Protein AF-C3ZWY1-F1 (afdb_monomer)

pLDDT: mean 90.89, std 5.69, range [63.03, 97.69]

Sequence (141 aa):
VFTTYGNCYTFNAVVDPENPRRQRLPGAGNGLKLVFNIQSEFYTEDPEQGGSDDVGMKVLIHDQKEPPKMDTQGIAVGPGSHAFIGISKIEYKNEIPPWGECQDKELQYYDDYTLTGCLLECGTNHVYEQCGCRLFYLPGK

InterPro domains:
  IPR001873 Epithelial sodium channel [PF00858] (1-139)
  IPR001873 Epithelial sodium channel [PR01078] (27-45)
  IPR001873 Epithelial sodium channel [PR01078] (56-74)
  IPR001873 Epithelial sodium channel [PR01078] (113-124)
  IPR001873 Epithelial sodium channel [PR01078] (124-141)
  IPR001873 Epithelial sodium channel [PTHR11690] (2-139)

Organism: Branchiostoma floridae (NCBI:txid7739)

Secondary structure (DSSP, 8-state):
-EETTEE---TT-SS-TT------S-STTSS--------GGG----GGGT-----SEEE----TTSPP-HHHHPEEE-TTS------------PPPTTT--------SS-SS--HHHHHHHHHHHHHHHHHS---TTS---

Mean predicted aligned error: 5.02 Å

Solvent-accessible surface area (backbone atoms only — not comparable to full-atom values): 9869 Å² total; per-residue (Å²): 92,55,42,98,86,40,86,45,85,71,83,79,53,75,83,48,86,90,67,68,88,76,74,90,54,88,57,80,89,54,56,90,82,86,87,83,83,77,60,73,91,74,67,81,64,45,53,94,79,74,33,66,82,80,72,60,46,76,49,69,89,75,58,70,74,46,64,87,58,62,88,86,66,39,46,80,45,60,73,99,61,87,84,84,84,87,84,82,92,83,86,87,88,82,46,45,70,94,79,33,85,54,79,92,55,93,54,95,83,46,96,53,75,35,73,62,43,54,52,47,52,53,53,34,53,53,44,30,74,76,69,75,48,75,61,91,50,50,75,76,135

Structure (mmCIF, N/CA/C/O backbone):
data_AF-C3ZWY1-F1
#
_entry.id   AF-C3ZWY1-F1
#
loop_
_atom_site.group_PDB
_atom_site.id
_atom_site.type_symbol
_atom_site.label_atom_id
_atom_site.label_alt_id
_atom_site.label_comp_id
_atom_site.label_asym_id
_atom_site.label_entity_id
_atom_site.label_seq_id
_atom_site.pdbx_PDB_ins_code
_atom_site.Cartn_x
_atom_site.Cartn_y
_atom_site.Cartn_z
_atom_site.occupancy
_atom_site.B_iso_or_equiv
_atom_site.auth_seq_id
_atom_site.auth_comp_id
_atom_site.auth_asym_id
_atom_site.auth_atom_id
_atom_site.pdbx_PDB_model_num
ATOM 1 N N . VAL A 1 1 ? -6.709 -9.280 2.284 1.00 90.50 1 VAL A N 1
ATOM 2 C CA . VAL A 1 1 ? -5.243 -9.480 2.181 1.00 90.50 1 VAL A CA 1
ATOM 3 C C . VAL A 1 1 ? -4.692 -9.710 3.575 1.00 90.50 1 VAL A C 1
ATOM 5 O O . VAL A 1 1 ? -5.248 -9.156 4.517 1.00 90.50 1 VAL A O 1
ATOM 8 N N . PHE A 1 2 ? -3.665 -10.540 3.725 1.00 92.19 2 PHE A N 1
ATOM 9 C CA . PHE A 1 2 ? -3.013 -10.752 5.018 1.00 92.19 2 PHE A CA 1
ATOM 10 C C . PHE A 1 2 ? -1.759 -9.889 5.105 1.00 92.19 2 PHE A C 1
ATOM 12 O O . PHE A 1 2 ? -1.012 -9.799 4.135 1.00 92.19 2 PHE A O 1
ATOM 19 N N . THR A 1 3 ? -1.544 -9.239 6.245 1.00 92.50 3 THR A N 1
ATOM 20 C CA . THR A 1 3 ? -0.334 -8.449 6.525 1.00 92.50 3 THR A CA 1
ATOM 21 C C . THR A 1 3 ? 0.218 -8.821 7.898 1.00 92.50 3 THR A C 1
ATOM 23 O O . THR A 1 3 ? -0.346 -9.675 8.580 1.00 92.50 3 THR A O 1
ATOM 26 N N . THR A 1 4 ? 1.284 -8.160 8.346 1.00 89.00 4 THR A N 1
ATOM 27 C CA . THR A 1 4 ? 1.792 -8.301 9.720 1.00 89.00 4 THR A CA 1
ATOM 28 C C . THR A 1 4 ? 0.729 -8.008 10.787 1.00 89.00 4 THR A C 1
ATOM 30 O O . THR A 1 4 ? 0.823 -8.541 11.883 1.00 89.00 4 THR A O 1
ATOM 33 N N . TYR A 1 5 ? -0.303 -7.222 10.455 1.00 89.81 5 TYR A N 1
ATOM 34 C CA . TYR A 1 5 ? -1.440 -6.897 11.328 1.00 89.81 5 TYR A CA 1
ATOM 35 C C . TYR A 1 5 ? -2.620 -7.883 11.200 1.00 89.81 5 TYR A C 1
ATOM 37 O O . TYR A 1 5 ? -3.720 -7.613 11.677 1.00 89.81 5 TYR A O 1
ATOM 45 N N . GLY A 1 6 ? -2.436 -9.013 10.509 1.00 90.75 6 GLY A N 1
ATOM 46 C CA . GLY A 1 6 ? -3.484 -10.011 10.302 1.00 90.75 6 GLY A CA 1
ATOM 47 C C . GLY A 1 6 ? -4.410 -9.673 9.131 1.00 90.75 6 GLY A C 1
ATOM 48 O O . GLY A 1 6 ? -3.951 -9.444 8.008 1.00 90.75 6 GLY A O 1
ATOM 49 N N . ASN A 1 7 ? -5.724 -9.702 9.374 1.00 92.31 7 ASN A N 1
ATOM 50 C CA . ASN A 1 7 ? -6.750 -9.503 8.348 1.00 92.31 7 ASN A CA 1
ATOM 51 C C . ASN A 1 7 ? -6.849 -8.032 7.928 1.00 92.31 7 ASN A C 1
ATOM 53 O O . ASN A 1 7 ? -7.297 -7.183 8.697 1.00 92.31 7 ASN A O 1
ATOM 57 N N . CYS A 1 8 ? -6.517 -7.737 6.674 1.00 94.06 8 CYS A N 1
ATOM 58 C CA . CYS A 1 8 ? -6.648 -6.404 6.096 1.00 94.06 8 CYS A CA 1
ATOM 59 C C . CYS A 1 8 ? -7.570 -6.397 4.871 1.00 94.06 8 CYS A C 1
ATOM 61 O O . CYS A 1 8 ? -7.694 -7.381 4.130 1.00 94.06 8 CYS A O 1
ATOM 63 N N . TYR A 1 9 ? -8.183 -5.240 4.626 1.00 94.19 9 TYR A N 1
ATOM 64 C CA . TYR A 1 9 ? -9.140 -5.022 3.545 1.00 94.19 9 TYR A CA 1
ATOM 65 C C . TYR A 1 9 ? -8.641 -3.926 2.609 1.00 94.19 9 TYR A C 1
ATOM 67 O O . TYR A 1 9 ? -8.178 -2.881 3.061 1.00 94.19 9 TYR A O 1
ATOM 75 N N . THR A 1 10 ? -8.779 -4.154 1.305 1.00 94.12 10 THR A N 1
ATOM 76 C CA . THR A 1 10 ? -8.318 -3.224 0.269 1.00 94.12 10 THR A CA 1
ATOM 77 C C . THR A 1 10 ? -9.514 -2.741 -0.538 1.00 94.12 10 THR A C 1
ATOM 79 O 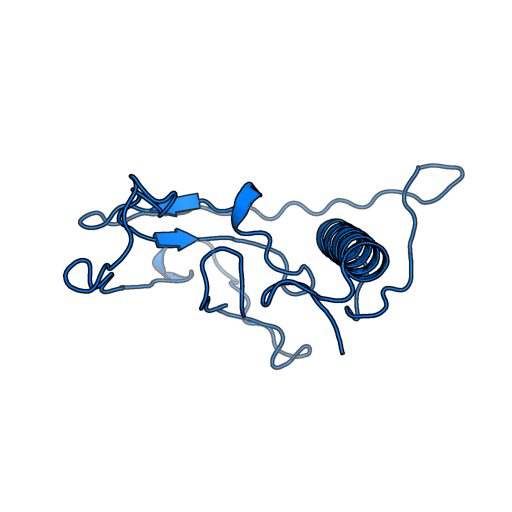O . THR A 1 10 ? -10.186 -3.524 -1.210 1.00 94.12 10 THR A O 1
ATOM 82 N N . PHE A 1 11 ? -9.793 -1.440 -0.475 1.00 93.38 11 PHE A N 1
ATOM 83 C CA . PHE A 1 11 ? -10.772 -0.804 -1.351 1.00 93.38 11 PHE A CA 1
ATOM 84 C C . PHE A 1 11 ? -10.163 -0.570 -2.737 1.00 93.38 11 PHE A C 1
ATOM 86 O O . PHE A 1 11 ? -8.996 -0.209 -2.842 1.00 93.38 11 PHE A O 1
ATOM 93 N N . ASN A 1 12 ? -10.968 -0.728 -3.794 1.00 91.81 12 ASN A N 1
ATOM 94 C CA . ASN A 1 12 ? -10.521 -0.563 -5.182 1.00 91.81 12 ASN A CA 1
ATOM 95 C C . ASN A 1 12 ? -9.316 -1.460 -5.534 1.00 91.81 12 ASN A C 1
ATOM 97 O O . ASN A 1 12 ? -8.426 -1.041 -6.268 1.00 91.81 12 ASN A O 1
ATOM 101 N N . ALA A 1 13 ? -9.282 -2.684 -4.996 1.00 87.62 13 ALA A N 1
ATOM 102 C CA . ALA A 1 13 ? -8.325 -3.709 -5.407 1.00 87.62 13 ALA A CA 1
ATOM 103 C C . ALA A 1 13 ? -8.541 -4.114 -6.879 1.00 87.62 13 ALA A C 1
ATOM 105 O O . ALA A 1 13 ? -9.622 -3.881 -7.432 1.00 87.62 13 ALA A O 1
ATOM 106 N N . VAL A 1 14 ? -7.535 -4.744 -7.495 1.00 72.06 14 VAL A N 1
ATOM 107 C CA . VAL A 1 14 ? -7.590 -5.276 -8.872 1.00 72.06 14 VAL A CA 1
ATOM 108 C C . VAL A 1 14 ? -8.531 -6.486 -8.937 1.00 72.06 14 VAL A C 1
ATOM 110 O O . VAL A 1 14 ? -8.103 -7.631 -8.995 1.00 72.06 14 VAL A O 1
ATOM 113 N N . VAL A 1 15 ? -9.838 -6.242 -8.857 1.00 66.31 15 VAL A N 1
ATOM 114 C CA . VAL A 1 15 ? -10.873 -7.262 -9.105 1.00 66.31 15 VAL A CA 1
ATOM 115 C C . VAL A 1 15 ? -11.254 -7.271 -10.586 1.00 66.31 15 VAL A C 1
ATOM 117 O O . VAL A 1 15 ? -11.518 -8.326 -11.150 1.00 66.31 15 VAL A O 1
ATOM 120 N N . ASP A 1 16 ? -11.238 -6.096 -11.216 1.00 67.81 16 ASP A N 1
ATOM 121 C CA . ASP A 1 16 ? -11.439 -5.896 -12.648 1.00 67.81 16 ASP A CA 1
ATOM 122 C C . ASP A 1 16 ? -10.384 -4.887 -13.144 1.00 67.81 16 ASP A C 1
ATOM 124 O O . ASP A 1 16 ? -10.527 -3.681 -12.895 1.00 67.81 16 ASP A O 1
ATOM 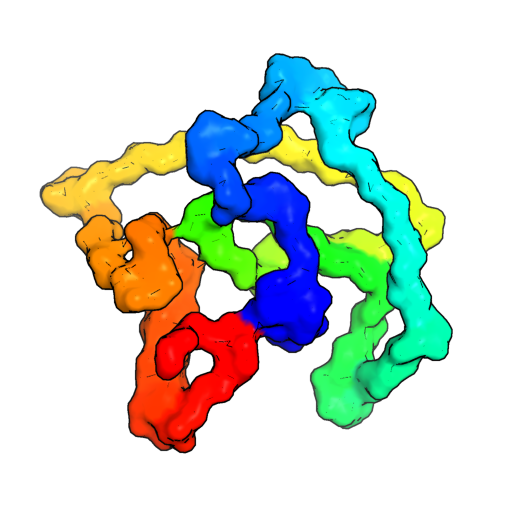128 N N . PRO A 1 17 ? -9.297 -5.357 -13.787 1.00 69.62 17 PRO A N 1
ATOM 129 C CA . PRO A 1 17 ? -8.247 -4.489 -14.315 1.00 69.62 17 PRO A CA 1
ATOM 130 C C . PRO A 1 17 ? -8.767 -3.473 -15.339 1.00 69.62 17 PRO A C 1
ATOM 132 O O . PRO A 1 17 ? -8.178 -2.401 -15.495 1.00 69.62 17 PRO A O 1
ATOM 135 N N . GLU A 1 18 ? -9.867 -3.781 -16.031 1.00 73.50 18 GLU A N 1
ATOM 136 C CA . GLU A 1 18 ? -10.389 -2.940 -17.107 1.00 73.50 18 GLU A CA 1
ATOM 137 C C . GLU A 1 18 ? -11.233 -1.772 -16.588 1.00 73.50 18 GLU A C 1
ATOM 139 O O . GLU A 1 18 ? -11.378 -0.758 -17.278 1.00 73.50 18 GLU A O 1
ATOM 144 N N . ASN A 1 19 ? -11.743 -1.851 -15.354 1.00 80.56 19 ASN A N 1
ATOM 145 C CA . ASN A 1 19 ? -12.652 -0.842 -14.813 1.00 80.56 19 ASN A CA 1
ATOM 146 C C . ASN A 1 19 ? -12.340 -0.417 -13.362 1.00 80.56 19 ASN A C 1
ATOM 148 O O . ASN A 1 19 ? -13.178 -0.566 -12.464 1.00 80.56 19 ASN A O 1
ATOM 152 N N . PRO A 1 20 ? -11.158 0.178 -13.099 1.00 86.38 20 PRO A N 1
ATOM 153 C CA . PRO A 1 20 ? -10.843 0.713 -11.781 1.00 86.38 20 PRO A CA 1
ATOM 154 C C . PRO A 1 20 ? -11.720 1.930 -11.461 1.00 86.38 20 PRO A C 1
ATOM 156 O O . PRO A 1 20 ? -12.022 2.758 -12.329 1.00 86.38 20 PRO A O 1
ATOM 159 N N . ARG A 1 21 ? -12.079 2.109 -10.184 1.00 90.06 21 ARG A N 1
ATOM 160 C CA . ARG A 1 21 ? -12.803 3.312 -9.748 1.00 90.06 21 ARG A CA 1
ATOM 161 C C . ARG A 1 21 ? -11.875 4.520 -9.852 1.00 90.06 21 ARG A C 1
ATOM 163 O O . ARG A 1 21 ? -10.794 4.530 -9.269 1.00 90.06 21 ARG A O 1
ATOM 170 N N . ARG A 1 22 ? -12.307 5.551 -10.584 1.00 89.44 22 ARG A N 1
ATOM 171 C CA . ARG A 1 22 ? -11.533 6.781 -10.814 1.00 89.44 22 ARG A CA 1
ATOM 172 C C . ARG A 1 22 ? -12.286 8.003 -10.310 1.00 89.44 22 ARG A C 1
ATOM 174 O O . ARG A 1 22 ? -13.457 8.195 -10.633 1.00 89.44 22 ARG A O 1
ATOM 181 N N . GLN A 1 23 ? -11.584 8.863 -9.585 1.00 91.25 23 GLN A N 1
ATOM 182 C CA . GLN A 1 23 ? -12.077 10.183 -9.210 1.00 91.25 23 GLN A CA 1
ATOM 183 C C . GLN A 1 23 ? -11.802 11.175 -10.349 1.00 91.25 23 GLN A C 1
ATOM 185 O O . GLN A 1 23 ? -10.670 11.295 -10.808 1.00 91.25 23 GLN A O 1
ATOM 190 N N . ARG A 1 24 ? -12.839 11.882 -10.821 1.00 91.81 24 ARG A N 1
ATOM 191 C CA . ARG A 1 24 ? -12.720 12.875 -11.911 1.00 91.81 24 ARG A CA 1
ATOM 192 C C . ARG A 1 24 ? -12.624 14.318 -11.425 1.00 91.81 24 ARG A C 1
ATOM 194 O O . ARG A 1 24 ? -12.063 15.154 -12.120 1.00 91.81 24 ARG A O 1
ATOM 201 N N . LEU A 1 25 ? -13.197 14.608 -10.259 1.00 94.94 25 LEU A N 1
ATOM 202 C CA . LEU A 1 25 ? -13.235 15.946 -9.675 1.00 94.94 25 LEU A CA 1
ATOM 203 C C . LEU A 1 25 ? -12.611 15.916 -8.279 1.00 94.94 25 LEU A C 1
ATOM 205 O O . LEU A 1 25 ? -12.908 14.990 -7.519 1.00 94.94 25 LEU A O 1
ATOM 209 N N . PRO A 1 26 ? -11.781 16.907 -7.910 1.00 94.06 26 PRO A N 1
ATOM 210 C CA . PRO A 1 26 ? -11.259 17.013 -6.554 1.00 94.06 26 PRO A CA 1
ATOM 211 C C . PRO A 1 26 ? -12.377 17.330 -5.543 1.00 94.06 26 PRO A C 1
ATOM 213 O O . PRO A 1 26 ? -13.492 17.712 -5.905 1.00 94.06 26 PRO A O 1
ATOM 216 N N . GLY A 1 27 ? -12.066 17.170 -4.256 1.00 93.81 27 GLY A N 1
ATOM 217 C CA . GLY A 1 27 ? -12.954 17.511 -3.140 1.00 93.81 27 GLY A CA 1
ATOM 218 C C . GLY A 1 27 ? -13.390 16.306 -2.306 1.00 93.81 27 GLY A C 1
ATOM 219 O O . GLY A 1 27 ? -13.588 15.209 -2.825 1.00 93.81 27 GLY A O 1
ATOM 220 N N . ALA A 1 28 ? -13.576 16.529 -1.001 1.00 91.25 28 ALA A N 1
ATOM 221 C CA . ALA A 1 28 ? -13.872 15.474 -0.026 1.00 91.25 28 ALA A CA 1
ATOM 222 C C . ALA A 1 28 ? -15.188 14.717 -0.301 1.00 91.25 28 ALA A C 1
ATOM 224 O O . ALA A 1 28 ? -15.321 13.566 0.096 1.00 91.25 28 ALA A O 1
ATOM 225 N N . GLY A 1 29 ? -16.145 15.335 -1.005 1.00 93.25 29 GLY A N 1
ATOM 226 C CA . GLY A 1 29 ? -17.401 14.689 -1.409 1.00 93.25 29 GLY A CA 1
ATOM 227 C C . GLY A 1 29 ? -17.289 13.765 -2.629 1.00 93.25 29 GLY A C 1
ATOM 228 O O . GLY A 1 29 ? -18.178 12.951 -2.845 1.00 93.25 29 GLY A O 1
ATOM 229 N N . ASN A 1 30 ? -16.207 13.874 -3.407 1.00 93.69 30 ASN A N 1
ATOM 230 C CA . ASN A 1 30 ? -15.957 13.072 -4.614 1.00 93.69 30 ASN A CA 1
ATOM 231 C C . ASN A 1 30 ? -14.917 11.961 -4.385 1.00 93.69 30 ASN A C 1
ATOM 233 O O . ASN A 1 30 ? -14.567 11.245 -5.324 1.00 93.69 30 ASN A O 1
ATOM 237 N N . GLY A 1 31 ? -14.381 11.868 -3.166 1.00 93.19 31 GLY A N 1
ATOM 238 C CA . GLY A 1 31 ? -13.389 10.876 -2.767 1.00 93.19 31 GLY A CA 1
ATOM 239 C C . GLY A 1 31 ? -14.003 9.687 -2.029 1.00 93.19 31 GLY A C 1
ATOM 240 O O . GLY A 1 31 ? -15.206 9.434 -2.073 1.00 93.19 31 GLY A O 1
ATOM 241 N N . LEU A 1 32 ? -13.148 8.959 -1.316 1.00 93.88 32 LEU A N 1
ATOM 242 C CA . LEU A 1 32 ? -13.546 7.843 -0.469 1.00 93.88 32 LEU A CA 1
ATOM 243 C C . LEU A 1 32 ? -13.936 8.353 0.924 1.00 93.88 32 LEU A C 1
ATOM 245 O O . LEU A 1 32 ? -13.116 8.948 1.621 1.00 93.88 32 LEU A O 1
ATOM 249 N N . LYS A 1 33 ? -15.179 8.091 1.339 1.00 94.75 33 LYS A N 1
ATOM 250 C CA . LYS A 1 33 ? -15.657 8.349 2.701 1.00 94.75 33 LYS A CA 1
ATOM 251 C C . LYS A 1 33 ? -15.979 7.028 3.379 1.00 94.75 33 LYS A C 1
ATOM 253 O O . LYS A 1 33 ? -16.796 6.259 2.879 1.00 94.75 33 LYS A O 1
ATOM 258 N N . LEU A 1 34 ? -15.353 6.795 4.524 1.00 93.56 34 LEU A N 1
ATOM 259 C CA . LEU A 1 34 ? -15.507 5.571 5.294 1.00 93.56 34 LEU A CA 1
ATOM 260 C C . LEU A 1 34 ? -15.833 5.914 6.744 1.00 93.56 34 LEU A C 1
ATOM 262 O O . LEU A 1 34 ? -15.364 6.917 7.278 1.00 93.56 34 LEU A O 1
ATOM 266 N N . VAL A 1 35 ? -16.657 5.076 7.362 1.00 93.88 35 VAL A N 1
ATOM 267 C CA . VAL A 1 35 ? -16.979 5.132 8.786 1.00 93.88 35 VAL A CA 1
ATOM 268 C C . VAL A 1 35 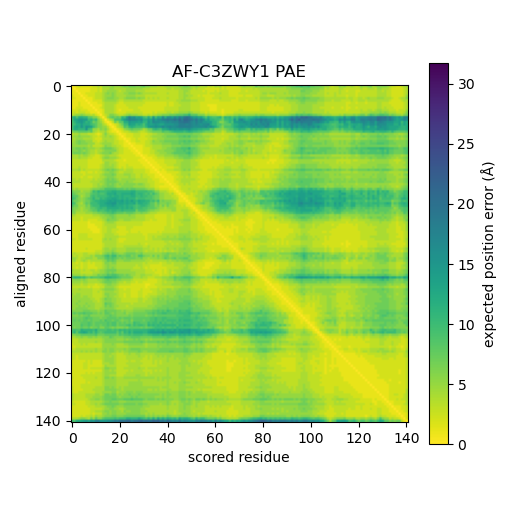? -16.794 3.722 9.314 1.00 93.88 35 VAL A C 1
ATOM 270 O O . VAL A 1 35 ? -17.387 2.786 8.781 1.00 93.88 35 VAL A O 1
ATOM 273 N N . PHE A 1 36 ? -15.959 3.577 10.334 1.00 91.56 36 PHE A N 1
ATOM 274 C CA . PHE A 1 36 ? -15.608 2.283 10.898 1.00 91.56 36 PHE A CA 1
ATOM 275 C C . PHE A 1 36 ? -15.896 2.256 12.392 1.00 91.56 36 PHE A C 1
ATOM 277 O O . PHE A 1 36 ? -15.765 3.269 13.079 1.00 91.56 36 PHE A O 1
ATOM 284 N N . ASN A 1 37 ? -16.260 1.075 12.882 1.00 94.19 37 ASN A N 1
ATOM 285 C CA . ASN A 1 37 ? -16.235 0.758 14.299 1.00 94.19 37 ASN A CA 1
ATOM 286 C C . ASN A 1 37 ? -14.989 -0.095 14.555 1.00 94.19 37 ASN A C 1
ATOM 288 O O . ASN A 1 37 ? -14.912 -1.207 14.038 1.00 94.19 37 ASN A O 1
ATOM 292 N N . ILE A 1 38 ? -14.024 0.434 15.314 1.00 93.19 38 ILE A N 1
ATOM 293 C CA . ILE A 1 38 ? -12.770 -0.275 15.608 1.00 93.19 38 ILE A CA 1
ATOM 294 C C . ILE A 1 38 ? -12.941 -1.408 16.618 1.00 93.19 38 ILE A C 1
ATOM 296 O O . ILE A 1 38 ? -12.025 -2.211 16.738 1.00 93.19 38 ILE A O 1
ATOM 300 N N . GLN A 1 39 ? -14.084 -1.482 17.316 1.00 94.44 39 GLN A N 1
ATOM 301 C CA . GLN A 1 39 ? -14.394 -2.584 18.229 1.00 94.44 39 GLN A CA 1
ATOM 302 C C . GLN A 1 39 ? -13.294 -2.812 19.285 1.00 94.44 39 GLN A C 1
ATOM 304 O O . GLN A 1 39 ? -12.869 -3.941 19.527 1.00 94.44 39 GLN A O 1
ATOM 309 N N . SER A 1 40 ? -12.813 -1.725 19.906 1.00 92.06 40 SER A N 1
ATOM 310 C CA . SER A 1 40 ? -11.701 -1.749 20.872 1.00 92.06 40 SER A CA 1
ATOM 311 C C . SER A 1 40 ? -11.956 -2.658 22.079 1.00 92.06 40 SER A C 1
ATOM 313 O O . SER A 1 40 ? -11.018 -3.137 22.702 1.00 92.06 40 SER A O 1
ATOM 315 N N . GLU A 1 41 ? -13.220 -2.925 22.406 1.00 93.50 41 GLU A N 1
ATOM 316 C CA . GLU A 1 41 ? -13.633 -3.854 23.459 1.00 93.50 41 GLU A CA 1
ATOM 317 C C . GLU A 1 41 ? -13.274 -5.324 23.177 1.00 93.50 41 GLU A C 1
ATOM 319 O O . GLU A 1 41 ? -13.266 -6.134 24.101 1.00 93.50 41 GLU A O 1
ATOM 324 N N . PHE A 1 42 ? -12.971 -5.669 21.923 1.00 93.12 42 PHE A N 1
ATOM 325 C CA . PHE A 1 42 ? -12.567 -7.014 21.505 1.00 93.12 42 PHE A CA 1
ATOM 326 C C . PHE A 1 42 ? -11.054 -7.147 21.283 1.00 93.12 42 PHE A C 1
ATOM 328 O O . PHE A 1 42 ? -10.611 -8.155 20.734 1.00 93.12 42 PHE A O 1
ATOM 335 N N . TYR A 1 43 ? -10.250 -6.153 21.671 1.00 91.12 43 TYR A N 1
ATOM 336 C CA . TYR A 1 43 ? -8.797 -6.235 21.521 1.00 91.12 43 TYR A CA 1
ATOM 337 C C . TYR A 1 43 ? -8.223 -7.246 22.515 1.00 91.12 43 TYR A C 1
ATOM 339 O O . TYR A 1 43 ? -8.553 -7.233 23.699 1.00 91.12 43 TYR A O 1
ATOM 347 N N . THR A 1 44 ? -7.365 -8.131 22.013 1.00 90.38 44 THR A N 1
ATOM 348 C CA . THR A 1 44 ? -6.740 -9.212 22.791 1.00 90.38 44 THR A CA 1
ATOM 349 C C . THR A 1 44 ? -5.221 -9.083 22.882 1.00 90.38 44 THR A C 1
ATOM 351 O O . THR A 1 44 ? -4.581 -9.951 23.466 1.00 90.38 44 THR A O 1
ATOM 354 N N . GLU A 1 45 ? -4.645 -8.051 22.263 1.00 86.75 45 GLU A N 1
ATOM 355 C CA . GLU A 1 45 ? -3.200 -7.817 22.229 1.00 86.75 45 GLU A CA 1
ATOM 356 C C . GLU A 1 45 ? -2.678 -7.402 23.612 1.00 86.75 45 GLU A C 1
ATOM 358 O O . GLU A 1 45 ? -3.307 -6.609 24.315 1.00 86.75 45 GLU A O 1
ATOM 363 N N . ASP A 1 46 ? -1.516 -7.939 23.984 1.00 85.62 46 ASP A N 1
ATOM 364 C CA . ASP A 1 46 ? -0.814 -7.630 25.231 1.00 85.62 46 ASP A CA 1
ATOM 365 C C . ASP A 1 46 ? 0.569 -7.037 24.900 1.00 85.62 46 ASP A C 1
ATOM 367 O O . ASP A 1 46 ? 1.446 -7.769 24.420 1.00 85.62 46 ASP A O 1
ATOM 371 N N . PRO A 1 47 ? 0.794 -5.731 25.146 1.00 85.88 47 PRO A N 1
ATOM 372 C CA . PRO A 1 47 ? 2.076 -5.082 24.881 1.00 85.88 47 PRO A CA 1
ATOM 373 C C . PRO A 1 47 ? 3.263 -5.727 25.608 1.00 85.88 47 PRO A C 1
ATOM 375 O O . PRO A 1 47 ? 4.378 -5.719 25.085 1.00 85.88 47 PRO A O 1
ATOM 378 N N . GLU A 1 48 ? 3.051 -6.339 26.780 1.00 88.38 48 GLU A N 1
ATOM 379 C CA . GLU A 1 48 ? 4.123 -7.015 27.527 1.00 88.38 48 GLU A CA 1
ATOM 380 C C . GLU A 1 48 ? 4.610 -8.291 26.821 1.00 88.38 48 GLU A C 1
ATOM 382 O O . GLU A 1 48 ? 5.745 -8.726 27.024 1.00 88.38 48 GLU A O 1
ATOM 387 N N . GLN A 1 49 ? 3.782 -8.864 25.943 1.00 85.88 49 GLN A N 1
ATOM 388 C CA . GLN A 1 49 ? 4.092 -10.047 25.136 1.00 85.88 49 GLN A CA 1
ATOM 389 C C . GLN A 1 49 ? 4.488 -9.692 23.694 1.00 85.88 49 GLN A C 1
ATOM 391 O O . GLN A 1 49 ? 4.589 -10.576 22.842 1.00 85.88 49 GLN A O 1
ATOM 396 N N . GLY A 1 50 ? 4.739 -8.408 23.418 1.00 79.31 50 GLY A N 1
ATOM 397 C CA . GLY A 1 50 ? 5.076 -7.911 22.083 1.00 79.31 50 GLY A CA 1
ATOM 398 C C . GLY A 1 50 ? 3.864 -7.678 21.178 1.00 79.31 50 GLY A C 1
ATOM 399 O O . GLY A 1 50 ? 4.042 -7.536 19.967 1.00 79.31 50 GLY A O 1
ATOM 400 N N . GLY A 1 51 ? 2.656 -7.648 21.748 1.00 82.06 51 GLY A N 1
ATOM 401 C CA . GLY A 1 51 ? 1.448 -7.210 21.057 1.00 82.06 51 GLY A CA 1
ATOM 402 C C . GLY A 1 51 ? 1.454 -5.707 20.775 1.00 82.06 51 GLY A C 1
ATOM 403 O O . GLY A 1 51 ? 2.266 -4.949 21.309 1.00 82.06 51 GLY A O 1
ATOM 404 N N . SER A 1 52 ? 0.544 -5.264 19.911 1.00 83.62 52 SER A N 1
ATOM 405 C CA . SER A 1 52 ? 0.409 -3.840 19.580 1.00 83.62 52 SER A CA 1
ATOM 406 C C . SER A 1 52 ? -0.285 -3.070 20.709 1.00 83.62 52 SER A C 1
ATOM 408 O O . SER A 1 52 ? -1.319 -3.502 21.214 1.00 83.62 52 SER A O 1
ATOM 410 N N . ASP A 1 53 ? 0.262 -1.911 21.075 1.00 87.12 53 ASP A N 1
ATOM 411 C CA . ASP A 1 53 ? -0.319 -0.950 22.023 1.00 87.12 53 ASP A CA 1
ATOM 412 C C . ASP A 1 53 ? -1.177 0.133 21.340 1.00 87.12 53 ASP A C 1
ATOM 414 O O . ASP A 1 53 ? -1.806 0.960 22.007 1.00 87.12 53 ASP A O 1
ATOM 418 N N . ASP A 1 54 ? -1.237 0.117 20.007 1.00 87.81 54 ASP A N 1
ATOM 419 C CA . ASP A 1 54 ? -1.971 1.088 19.208 1.00 87.81 54 ASP A CA 1
ATOM 420 C C . ASP A 1 54 ? -3.486 0.828 19.237 1.00 87.81 54 ASP A C 1
ATOM 422 O O . ASP A 1 54 ? -3.967 -0.288 19.036 1.00 87.81 54 ASP A O 1
ATOM 426 N N . VAL A 1 55 ? -4.271 1.902 19.377 1.00 90.88 55 VAL A N 1
ATOM 427 C CA . VAL A 1 55 ? -5.736 1.861 19.243 1.00 90.88 55 VAL A CA 1
ATOM 428 C C . VAL A 1 55 ? -6.175 2.742 18.081 1.00 90.88 55 VAL A C 1
ATOM 430 O O . VAL A 1 55 ? -6.051 3.967 18.123 1.00 90.88 55 VAL A O 1
ATOM 433 N N . GLY A 1 56 ? -6.740 2.127 17.042 1.00 92.62 56 GLY A N 1
ATOM 434 C CA . GLY A 1 56 ? -7.221 2.843 15.865 1.00 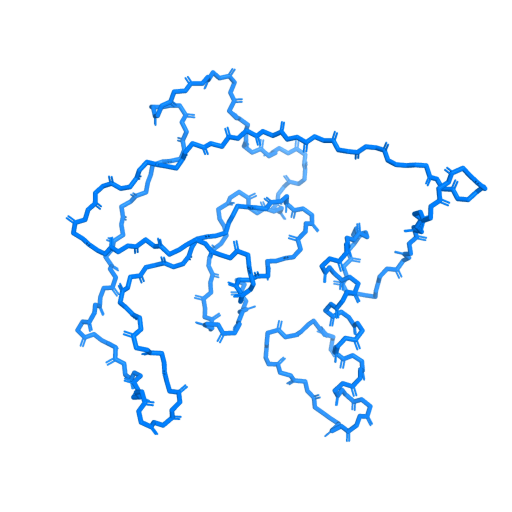92.62 56 GLY A CA 1
ATOM 435 C C . GLY A 1 56 ? -7.131 2.019 14.590 1.00 92.62 56 GLY A C 1
ATOM 436 O O . GLY A 1 56 ? -7.298 0.803 14.597 1.00 92.62 56 GLY A O 1
ATOM 437 N N . MET A 1 57 ? -6.900 2.699 13.471 1.00 92.00 57 MET A N 1
ATOM 438 C CA . MET A 1 57 ? -6.740 2.067 12.165 1.00 92.00 57 MET A CA 1
ATOM 439 C C . MET A 1 57 ? -5.447 2.514 11.505 1.00 92.00 57 MET A C 1
ATOM 441 O O . MET A 1 57 ? -5.122 3.698 11.513 1.00 92.00 57 MET A O 1
ATOM 445 N N . LYS A 1 58 ? -4.756 1.583 10.847 1.00 93.44 58 LYS A N 1
ATOM 446 C CA . LYS A 1 58 ? -3.659 1.903 9.934 1.00 93.44 58 LYS A CA 1
ATOM 447 C C . LYS A 1 58 ? -4.169 1.822 8.499 1.00 93.44 58 LYS A C 1
ATOM 449 O O . LYS A 1 58 ? -4.785 0.832 8.111 1.00 93.44 58 LYS A O 1
ATOM 454 N N . VAL A 1 59 ? -3.935 2.867 7.714 1.00 94.69 59 VAL A N 1
ATOM 455 C CA . VAL A 1 59 ? -4.409 2.999 6.331 1.00 94.69 59 VAL A CA 1
ATOM 456 C C . VAL A 1 59 ? -3.215 3.201 5.413 1.00 94.69 59 VAL A C 1
ATOM 458 O O . VAL A 1 59 ? -2.368 4.049 5.672 1.00 94.69 59 VAL A O 1
ATOM 461 N N . LEU A 1 60 ? -3.157 2.449 4.319 1.00 95.88 60 LEU A N 1
ATOM 462 C CA . LEU A 1 60 ? -2.147 2.610 3.280 1.00 95.88 60 LEU A CA 1
ATOM 463 C C . LEU A 1 60 ? -2.819 3.017 1.973 1.00 95.88 60 LEU A C 1
ATOM 465 O O . LEU A 1 60 ? -3.814 2.421 1.563 1.00 95.88 60 LEU A O 1
ATOM 469 N N . ILE A 1 61 ? -2.249 4.024 1.321 1.00 95.12 61 ILE A N 1
ATOM 470 C CA . ILE A 1 61 ? -2.616 4.440 -0.030 1.00 95.12 61 ILE A CA 1
ATOM 471 C C . ILE A 1 61 ? -1.470 4.008 -0.935 1.00 95.12 61 ILE A C 1
ATOM 473 O O . ILE A 1 61 ? -0.350 4.485 -0.772 1.00 95.12 61 ILE A O 1
ATOM 477 N N . HIS A 1 62 ? -1.749 3.099 -1.860 1.00 94.31 62 HIS A N 1
ATOM 478 C CA . HIS A 1 62 ? -0.758 2.535 -2.770 1.00 94.31 62 HIS A CA 1
ATOM 479 C C . HIS A 1 62 ? -1.367 2.308 -4.159 1.00 94.31 62 HIS A C 1
ATOM 481 O O . HIS A 1 62 ? -2.590 2.389 -4.329 1.00 94.31 62 HIS A O 1
ATOM 487 N N . ASP A 1 63 ? -0.515 2.066 -5.159 1.00 92.38 63 ASP A N 1
ATOM 488 C CA . ASP A 1 63 ? -0.971 1.682 -6.495 1.00 92.38 63 ASP A CA 1
ATOM 489 C C . ASP A 1 63 ? -1.609 0.288 -6.463 1.00 92.38 63 ASP A C 1
ATOM 491 O O . ASP A 1 63 ? -1.208 -0.576 -5.686 1.00 92.38 63 ASP A O 1
ATOM 495 N N . GLN A 1 64 ? -2.600 0.055 -7.320 1.00 91.38 64 GLN A N 1
ATOM 496 C CA . GLN A 1 64 ? -3.343 -1.204 -7.357 1.00 91.38 64 GLN A CA 1
ATOM 497 C C . GLN A 1 64 ? -2.457 -2.423 -7.662 1.00 91.38 64 GLN A C 1
ATOM 499 O O . GLN A 1 64 ? -2.784 -3.527 -7.227 1.00 91.38 64 GLN A O 1
ATOM 504 N N . LYS A 1 65 ? -1.360 -2.222 -8.398 1.00 89.75 65 LYS A N 1
ATOM 505 C CA . LYS A 1 65 ? -0.396 -3.264 -8.779 1.00 89.75 65 LYS A CA 1
ATOM 506 C C . LYS A 1 65 ? 0.662 -3.528 -7.712 1.00 89.75 65 LYS A C 1
A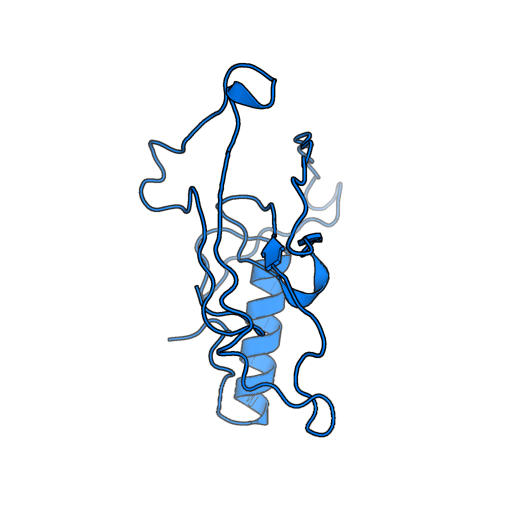TOM 508 O O . LYS A 1 65 ? 1.358 -4.536 -7.761 1.00 89.75 65 LYS A O 1
ATOM 513 N N . GLU A 1 66 ? 0.809 -2.617 -6.755 1.00 92.00 66 GLU A N 1
ATOM 514 C CA . GLU A 1 66 ? 1.794 -2.744 -5.692 1.00 92.00 66 GLU A CA 1
ATOM 515 C C . GLU A 1 66 ? 1.194 -3.501 -4.500 1.00 92.00 66 GLU A C 1
ATOM 517 O O . GLU A 1 66 ? 0.117 -3.132 -4.021 1.00 92.00 66 GLU A O 1
ATOM 522 N N . PRO A 1 67 ? 1.852 -4.556 -3.987 1.00 92.69 67 PRO A N 1
ATOM 523 C CA . PRO A 1 67 ? 1.365 -5.243 -2.800 1.00 92.69 67 PRO A CA 1
ATOM 524 C C . PRO A 1 67 ? 1.459 -4.343 -1.554 1.00 92.69 67 PRO A C 1
ATOM 526 O O . PRO A 1 67 ? 2.374 -3.526 -1.440 1.00 92.69 67 PRO A O 1
ATOM 529 N N . PRO A 1 68 ? 0.542 -4.489 -0.581 1.00 93.50 68 PRO A N 1
ATOM 530 C CA . PRO A 1 68 ? 0.477 -3.587 0.563 1.00 93.50 68 PRO A CA 1
ATOM 531 C C . PRO A 1 68 ? 1.609 -3.840 1.570 1.00 93.50 68 PRO A C 1
ATOM 533 O O . PRO A 1 68 ? 1.694 -4.915 2.165 1.00 93.50 68 PRO A O 1
ATOM 536 N N . LYS A 1 69 ? 2.417 -2.810 1.851 1.00 91.81 69 LYS A N 1
ATOM 537 C CA . LYS A 1 69 ? 3.469 -2.825 2.883 1.00 91.81 69 LYS A CA 1
ATOM 538 C C . LYS A 1 69 ? 3.096 -1.970 4.103 1.00 91.81 69 LYS A C 1
ATOM 540 O O . LYS A 1 69 ? 3.589 -0.860 4.321 1.00 91.81 69 LYS A O 1
ATOM 545 N N . MET A 1 70 ? 2.148 -2.497 4.882 1.00 91.75 70 MET A N 1
ATOM 546 C CA . MET A 1 70 ? 1.509 -1.800 6.011 1.00 91.75 70 MET A CA 1
ATOM 547 C C . MET A 1 70 ? 2.461 -1.461 7.162 1.00 91.75 70 MET A C 1
ATOM 549 O O . MET A 1 70 ? 2.233 -0.480 7.869 1.00 91.75 70 MET A O 1
ATOM 553 N N . ASP A 1 71 ? 3.502 -2.259 7.379 1.00 85.56 71 ASP A N 1
ATOM 554 C CA . ASP A 1 71 ? 4.502 -2.078 8.434 1.00 85.56 71 ASP A CA 1
ATOM 555 C C . ASP A 1 71 ? 5.244 -0.743 8.275 1.00 85.56 71 ASP A C 1
ATOM 557 O O . ASP A 1 71 ? 5.267 0.050 9.217 1.00 85.56 71 ASP A O 1
ATOM 561 N N . THR A 1 72 ? 5.741 -0.437 7.072 1.00 86.56 72 THR A N 1
ATOM 562 C CA . THR A 1 72 ? 6.585 0.751 6.843 1.00 86.56 72 THR A CA 1
ATOM 563 C C . THR A 1 72 ? 5.867 1.969 6.262 1.00 86.56 72 THR A C 1
ATOM 565 O O . THR A 1 72 ? 6.342 3.083 6.460 1.00 86.56 72 THR A O 1
ATOM 568 N N . GLN A 1 73 ? 4.759 1.797 5.531 1.00 87.12 73 GLN A N 1
ATOM 569 C CA . GLN A 1 73 ? 4.153 2.886 4.739 1.00 87.12 73 GLN A CA 1
ATOM 570 C C . GLN A 1 73 ? 2.758 3.326 5.220 1.00 87.12 73 GLN A C 1
ATOM 572 O O . GLN A 1 73 ? 2.173 4.251 4.659 1.00 87.12 73 GLN A O 1
ATOM 577 N N . GLY A 1 74 ? 2.184 2.662 6.227 1.00 91.69 74 GLY A N 1
ATOM 578 C CA . GLY A 1 74 ? 0.822 2.955 6.677 1.00 91.69 74 GLY A CA 1
ATOM 579 C C . GLY A 1 74 ? 0.709 4.207 7.560 1.00 91.69 74 GLY A C 1
ATOM 580 O O . GLY A 1 74 ? 1.560 4.465 8.407 1.00 91.69 74 GLY A O 1
ATOM 581 N N . ILE A 1 75 ? -0.393 4.937 7.401 1.00 93.25 75 ILE A N 1
ATOM 582 C CA . ILE A 1 75 ? -0.791 6.116 8.180 1.00 93.25 75 ILE A CA 1
ATOM 583 C C . ILE A 1 75 ? -1.720 5.672 9.313 1.00 93.25 75 ILE A C 1
ATOM 585 O O . ILE A 1 75 ? -2.723 5.009 9.055 1.00 93.25 75 ILE A O 1
ATOM 589 N N . ALA A 1 76 ? -1.423 6.054 10.554 1.00 92.50 76 ALA A N 1
ATOM 590 C CA . ALA A 1 76 ? -2.287 5.772 11.698 1.00 92.50 76 ALA A CA 1
ATOM 591 C C . ALA A 1 76 ? -3.408 6.819 11.831 1.00 92.50 76 ALA A C 1
ATOM 593 O O . ALA A 1 76 ? -3.172 8.024 11.725 1.00 92.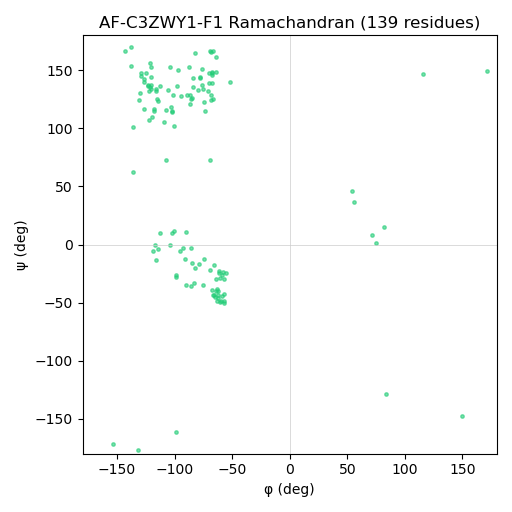50 76 ALA A O 1
ATOM 594 N N . VAL A 1 77 ? -4.631 6.357 12.083 1.00 93.31 77 VAL A N 1
ATOM 595 C CA . VAL A 1 77 ? -5.827 7.172 12.307 1.00 93.31 77 VAL A CA 1
ATOM 596 C C . VAL A 1 77 ? -6.459 6.748 13.627 1.00 93.31 77 VAL A C 1
ATOM 598 O O . VAL A 1 77 ? -6.911 5.611 13.777 1.00 93.31 77 VAL A O 1
ATOM 601 N N . GLY A 1 78 ? -6.495 7.677 14.582 1.00 93.06 78 GLY A N 1
ATOM 602 C CA . GLY A 1 78 ? -7.090 7.445 15.895 1.00 93.06 78 GLY A CA 1
ATOM 603 C C . GLY A 1 78 ? -8.627 7.481 15.871 1.00 93.06 78 GLY A C 1
ATOM 604 O O . GLY A 1 78 ? -9.220 8.207 15.060 1.00 93.06 78 GLY A O 1
ATOM 605 N N . PRO A 1 79 ? -9.294 6.736 16.770 1.00 94.12 79 PRO A N 1
ATOM 606 C CA . PRO A 1 79 ? -10.747 6.761 16.903 1.00 94.12 79 PRO A CA 1
ATOM 607 C C . PRO A 1 79 ? -11.257 8.106 17.444 1.00 94.12 79 PRO A C 1
ATOM 609 O O . PRO A 1 79 ? -10.505 8.926 17.964 1.00 94.12 79 PRO A O 1
ATOM 612 N N . GLY A 1 80 ? -12.567 8.342 17.325 1.00 92.19 80 GLY A N 1
ATOM 613 C CA . GLY A 1 80 ? -13.225 9.533 17.883 1.00 92.19 80 GLY A CA 1
ATOM 614 C C . GLY A 1 80 ? -12.973 10.840 17.120 1.00 92.19 80 GLY A C 1
ATOM 615 O O . GLY A 1 80 ? -13.499 11.881 17.506 1.00 92.19 80 GLY A O 1
ATOM 616 N N . SER A 1 81 ? -12.218 10.797 16.021 1.00 89.31 81 SER A N 1
ATOM 617 C CA . SER A 1 81 ? -11.946 11.947 15.157 1.00 89.31 81 SER A CA 1
ATOM 618 C C . SER A 1 81 ? -12.406 11.692 13.719 1.00 89.31 81 SER A C 1
ATOM 620 O O . SER A 1 81 ? -12.525 10.550 13.278 1.00 89.31 81 SER A O 1
ATOM 622 N N . HIS A 1 82 ? -12.678 12.767 12.974 1.00 91.31 82 HIS A N 1
ATOM 623 C CA . HIS A 1 82 ? -12.918 12.692 11.534 1.00 91.31 82 HIS A CA 1
ATOM 624 C C . HIS A 1 82 ? -11.650 13.120 10.789 1.00 91.31 82 HIS A C 1
ATOM 626 O O . HIS A 1 82 ? -11.353 14.312 10.694 1.00 91.31 82 HIS A O 1
ATOM 632 N N . ALA A 1 83 ? -10.899 12.146 10.275 1.00 92.81 83 ALA A N 1
ATOM 633 C CA . ALA A 1 83 ? -9.647 12.390 9.569 1.00 92.81 83 ALA A CA 1
ATOM 634 C C . ALA A 1 83 ? -9.882 12.672 8.076 1.00 92.81 83 ALA A C 1
ATOM 636 O O . ALA A 1 83 ? -10.527 11.894 7.374 1.00 92.81 83 ALA A O 1
ATOM 637 N N . PHE A 1 84 ? -9.316 13.774 7.579 1.00 93.81 84 PHE A N 1
ATOM 638 C CA . PHE A 1 84 ? -9.268 14.087 6.151 1.00 93.81 84 PHE A CA 1
ATOM 639 C C . PHE A 1 84 ? -7.864 13.806 5.617 1.00 93.81 84 PHE A C 1
ATOM 641 O O . PHE A 1 84 ? -6.906 14.448 6.041 1.00 93.81 84 PHE A O 1
ATOM 648 N N . ILE A 1 85 ? -7.747 12.879 4.665 1.00 94.31 85 ILE A N 1
ATOM 649 C CA . ILE A 1 85 ? -6.473 12.543 4.020 1.00 94.31 85 ILE A CA 1
ATOM 650 C C . ILE A 1 85 ? -6.512 13.064 2.583 1.00 94.31 85 ILE A C 1
ATOM 652 O O . ILE A 1 85 ? -7.209 12.521 1.726 1.00 94.31 85 ILE A O 1
ATOM 656 N N . GLY A 1 86 ? -5.792 14.158 2.333 1.00 94.31 86 GLY A N 1
ATOM 657 C CA . GLY A 1 86 ? -5.586 14.690 0.989 1.00 94.31 86 GLY A CA 1
ATOM 658 C C . GLY A 1 86 ? -4.499 13.903 0.264 1.00 94.31 86 GLY A C 1
ATOM 659 O O . GLY A 1 86 ? -3.435 13.667 0.829 1.00 94.31 86 GLY A O 1
ATOM 660 N N . ILE A 1 87 ? -4.756 13.515 -0.984 1.00 93.44 87 ILE A N 1
ATOM 661 C CA . ILE A 1 87 ? -3.808 12.758 -1.808 1.00 93.44 87 ILE A CA 1
ATOM 662 C C . ILE A 1 87 ? -3.465 13.529 -3.082 1.00 93.44 87 ILE A C 1
ATOM 664 O O . ILE A 1 87 ? -4.322 14.192 -3.667 1.00 93.44 87 ILE A O 1
ATOM 668 N N . SER A 1 88 ? -2.215 13.414 -3.523 1.00 93.19 88 SER A N 1
ATOM 669 C CA . SER A 1 88 ? -1.745 13.896 -4.821 1.00 93.19 88 SER A CA 1
ATOM 670 C C . SER A 1 88 ? -0.989 12.767 -5.508 1.00 93.19 88 SER A C 1
ATOM 672 O O . SER A 1 88 ? -0.128 12.142 -4.888 1.00 93.19 88 SER A O 1
ATOM 674 N N . LYS A 1 89 ? -1.322 12.481 -6.770 1.00 92.38 89 LYS A N 1
ATOM 675 C CA . LYS A 1 89 ? -0.630 11.449 -7.545 1.00 92.38 89 LYS A CA 1
ATOM 676 C C . LYS A 1 89 ? 0.606 12.059 -8.195 1.00 92.38 89 LYS A C 1
ATOM 678 O O . LYS A 1 89 ? 0.489 13.015 -8.958 1.00 92.38 89 LYS A O 1
ATOM 683 N N . ILE A 1 90 ? 1.760 11.455 -7.940 1.00 94.31 90 ILE A N 1
ATOM 684 C CA . ILE A 1 90 ? 3.010 11.746 -8.641 1.00 94.31 90 ILE A CA 1
ATOM 685 C C . ILE A 1 90 ? 3.413 10.475 -9.384 1.00 94.31 90 ILE A C 1
ATOM 687 O O . ILE A 1 90 ? 3.366 9.387 -8.815 1.00 94.31 90 ILE A O 1
ATOM 691 N N . GLU A 1 91 ? 3.758 10.605 -10.662 1.00 93.81 91 GLU A N 1
ATOM 692 C CA . GLU A 1 91 ? 4.207 9.492 -11.498 1.00 93.81 91 GLU A CA 1
ATOM 693 C C . GLU A 1 91 ? 5.659 9.731 -11.901 1.00 93.81 91 GLU A C 1
ATOM 695 O O . GLU A 1 91 ? 5.992 10.781 -12.453 1.00 93.81 91 GLU A O 1
ATOM 700 N N . TYR A 1 92 ? 6.512 8.754 -11.609 1.00 91.50 92 TYR A N 1
ATOM 701 C CA . TYR A 1 92 ? 7.924 8.778 -11.960 1.00 91.50 92 TYR A CA 1
ATOM 702 C C . TYR A 1 92 ? 8.164 7.817 -13.120 1.00 91.50 92 TYR A C 1
ATOM 704 O O . TYR A 1 92 ? 7.707 6.676 -13.089 1.00 91.50 92 TYR A O 1
ATOM 712 N N . LYS A 1 93 ? 8.892 8.281 -14.136 1.00 92.19 93 LYS A N 1
ATOM 713 C CA . LYS A 1 93 ? 9.369 7.458 -15.249 1.00 92.19 93 LYS A CA 1
ATOM 7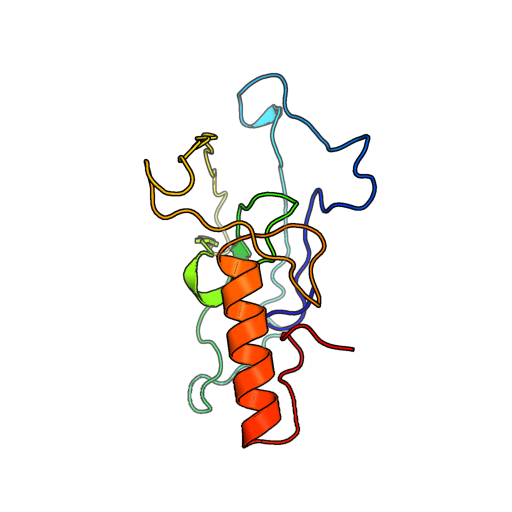14 C C . LYS A 1 93 ? 10.880 7.573 -15.288 1.00 92.19 93 LYS A C 1
ATOM 716 O O . LYS A 1 93 ? 11.407 8.628 -15.625 1.00 92.19 93 LYS A O 1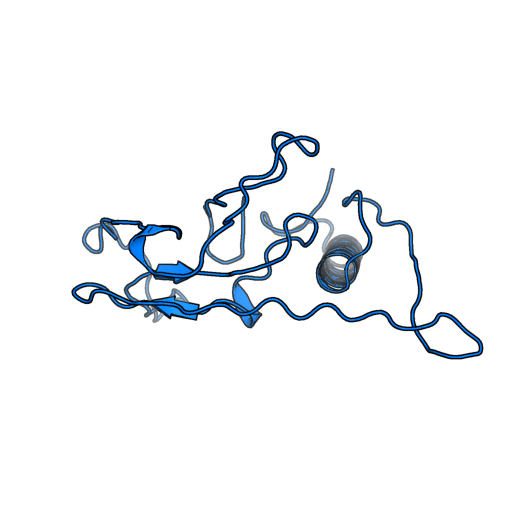
ATOM 721 N N . ASN A 1 94 ? 11.537 6.501 -14.872 1.00 91.88 94 ASN A N 1
ATOM 722 C CA . ASN A 1 94 ? 12.987 6.403 -14.829 1.00 91.88 94 ASN A CA 1
ATOM 723 C C . ASN A 1 94 ? 13.469 5.544 -15.998 1.00 91.88 94 ASN A C 1
ATOM 725 O O . ASN A 1 94 ? 12.747 4.662 -16.462 1.00 91.88 94 ASN A O 1
ATOM 729 N N . GLU A 1 95 ? 14.696 5.791 -16.443 1.00 93.12 95 GLU A N 1
ATOM 730 C CA . GLU A 1 95 ? 15.298 5.058 -17.554 1.00 93.12 95 GLU A CA 1
ATOM 731 C C . GLU A 1 95 ? 16.007 3.780 -17.086 1.00 93.12 95 GLU A C 1
ATOM 733 O O . GLU A 1 95 ? 16.500 3.679 -15.957 1.00 93.12 95 GLU A O 1
ATOM 738 N N . ILE A 1 96 ? 16.078 2.803 -17.988 1.00 91.81 96 ILE A N 1
ATOM 739 C CA . ILE A 1 96 ? 16.878 1.583 -17.825 1.00 91.81 96 ILE A CA 1
ATOM 740 C C . ILE A 1 96 ? 18.352 1.837 -18.209 1.00 91.81 96 ILE A C 1
ATOM 742 O O . ILE A 1 96 ? 18.662 2.844 -18.862 1.00 91.81 96 ILE A O 1
ATOM 746 N N . PRO A 1 97 ? 19.293 0.948 -17.834 1.00 93.25 97 PRO A N 1
ATOM 747 C CA . PRO A 1 97 ? 20.682 1.047 -18.269 1.00 93.25 97 PRO A CA 1
ATOM 748 C C . PRO A 1 97 ? 20.813 1.192 -19.795 1.00 93.25 97 PRO A C 1
ATOM 750 O O . PRO A 1 97 ? 20.107 0.499 -20.532 1.00 93.25 97 PRO A O 1
ATOM 753 N N . PRO A 1 98 ? 21.734 2.041 -20.296 1.00 94.25 98 PRO A N 1
ATOM 754 C CA . PRO A 1 98 ? 22.790 2.766 -19.571 1.00 94.25 98 PRO A CA 1
ATOM 755 C C . PRO A 1 98 ? 22.396 4.122 -18.949 1.00 94.25 98 PRO A C 1
ATOM 757 O O . PRO A 1 98 ? 23.248 4.747 -18.322 1.00 94.25 98 PRO A O 1
ATOM 760 N N . TRP A 1 99 ? 21.166 4.616 -19.125 1.00 94.31 99 TRP A N 1
ATOM 761 C CA . TRP A 1 99 ? 20.781 5.973 -18.688 1.00 94.31 99 TRP A CA 1
ATOM 762 C C . TRP A 1 99 ? 20.215 6.044 -17.266 1.00 94.31 99 TRP A C 1
ATOM 764 O O . TRP A 1 99 ? 20.104 7.134 -16.706 1.00 94.31 99 TRP A O 1
ATOM 774 N N . GLY A 1 100 ? 19.893 4.898 -16.673 1.00 92.75 100 GLY A N 1
ATOM 775 C CA . GLY A 1 100 ? 19.496 4.784 -15.277 1.00 92.75 100 GLY A CA 1
ATOM 776 C C . GLY A 1 100 ? 19.798 3.401 -14.710 1.00 92.75 100 GLY A C 1
ATOM 777 O O . GLY A 1 100 ? 20.460 2.581 -15.342 1.00 92.75 100 GLY A O 1
ATOM 778 N N . GLU A 1 101 ? 19.314 3.153 -13.497 1.00 90.25 101 GLU A N 1
ATOM 779 C CA . GLU A 1 101 ? 19.559 1.912 -12.748 1.00 90.25 101 GLU A CA 1
ATOM 780 C C . GLU A 1 101 ? 18.288 1.071 -12.572 1.00 90.25 101 GLU A C 1
ATOM 782 O O . GLU A 1 101 ? 18.274 0.095 -11.819 1.00 90.25 101 GLU A O 1
ATOM 787 N N . CYS A 1 102 ? 17.200 1.431 -13.258 1.00 89.31 102 CYS A N 1
ATOM 788 C CA . CYS A 1 102 ? 15.976 0.650 -13.196 1.00 89.31 102 CYS A CA 1
ATOM 789 C C . CYS A 1 102 ? 16.162 -0.714 -13.865 1.00 89.31 102 CYS A C 1
ATOM 791 O O . CYS A 1 102 ? 16.777 -0.843 -14.922 1.00 89.31 102 CYS A O 1
ATOM 793 N N . GLN A 1 103 ? 15.601 -1.737 -13.232 1.00 85.69 103 GLN A N 1
ATOM 794 C CA . GLN A 1 103 ? 15.552 -3.097 -13.747 1.00 85.69 103 GLN A CA 1
ATOM 795 C C . GLN A 1 103 ? 14.089 -3.508 -13.804 1.00 85.69 103 GLN A C 1
ATOM 797 O O . GLN A 1 103 ? 13.352 -3.248 -12.853 1.00 85.69 103 GLN A O 1
ATOM 802 N N . ASP A 1 104 ? 13.700 -4.145 -14.901 1.00 83.19 104 ASP A N 1
ATOM 803 C CA . ASP A 1 104 ? 12.408 -4.806 -15.020 1.00 83.19 104 ASP A CA 1
ATOM 804 C C . ASP A 1 104 ? 12.641 -6.307 -14.844 1.00 83.19 104 ASP A C 1
ATOM 806 O O . ASP A 1 104 ? 13.411 -6.914 -15.596 1.00 83.19 104 ASP A O 1
ATOM 810 N N . LYS A 1 105 ? 12.091 -6.875 -13.770 1.00 88.56 105 LYS A N 1
ATOM 811 C CA . LYS A 1 105 ? 12.288 -8.279 -13.400 1.00 88.56 105 LYS A CA 1
ATOM 812 C C . LYS A 1 105 ? 10.946 -8.971 -13.340 1.00 88.56 105 LYS A C 1
ATOM 814 O O . LYS A 1 105 ? 10.027 -8.477 -12.697 1.00 88.56 105 LYS A O 1
ATOM 819 N N . GLU A 1 106 ? 10.884 -10.164 -13.908 1.00 92.75 106 GLU A N 1
ATOM 820 C CA . GLU A 1 106 ? 9.748 -11.046 -13.682 1.00 92.75 106 GLU A CA 1
ATOM 821 C C . GLU A 1 106 ? 9.750 -11.521 -12.225 1.00 92.75 106 GLU A C 1
ATOM 823 O O . GLU A 1 106 ? 10.769 -11.984 -11.701 1.00 92.75 106 GLU A O 1
ATOM 828 N N . LEU A 1 107 ? 8.604 -11.356 -11.570 1.00 93.19 107 LEU A N 1
ATOM 829 C CA . LEU A 1 107 ? 8.347 -11.804 -10.207 1.00 93.19 107 LEU A CA 1
ATOM 830 C C . LEU A 1 107 ? 7.617 -13.156 -10.246 1.00 93.19 107 LEU A C 1
ATOM 832 O O . LEU A 1 107 ? 6.907 -13.470 -11.200 1.00 93.19 107 LEU A O 1
ATOM 836 N N . GLN A 1 108 ? 7.814 -13.993 -9.228 1.00 93.38 108 GLN A N 1
ATOM 837 C CA . GLN A 1 108 ? 7.260 -15.354 -9.198 1.00 93.38 108 GLN A CA 1
ATOM 838 C C . GLN A 1 108 ? 5.801 -15.403 -8.712 1.00 93.38 108 GLN A C 1
ATOM 840 O O . GLN A 1 108 ? 5.032 -16.287 -9.103 1.00 93.38 108 GLN A O 1
ATOM 845 N N . TYR A 1 109 ? 5.439 -14.501 -7.807 1.00 91.94 109 TYR A N 1
ATOM 846 C CA . TYR A 1 109 ? 4.183 -14.472 -7.062 1.00 91.94 109 TYR A CA 1
ATOM 847 C C . TYR A 1 109 ? 3.355 -13.206 -7.328 1.00 91.94 109 TYR A C 1
ATOM 849 O O . TYR A 1 109 ? 2.225 -13.124 -6.844 1.00 91.94 109 TYR A O 1
ATOM 857 N N . TYR A 1 110 ? 3.886 -12.245 -8.087 1.00 91.19 110 TYR A N 1
ATOM 858 C CA . TYR A 1 110 ? 3.194 -11.024 -8.503 1.00 91.19 110 TYR A CA 1
ATOM 859 C C . TYR A 1 110 ? 3.261 -10.851 -10.023 1.00 91.19 110 TYR A C 1
ATOM 861 O O . TYR A 1 110 ? 4.289 -11.138 -10.628 1.00 91.19 110 TYR A O 1
ATOM 869 N N . ASP A 1 111 ? 2.180 -10.348 -10.624 1.00 89.25 111 ASP A N 1
ATOM 870 C CA . ASP A 1 111 ? 2.082 -10.178 -12.082 1.00 89.25 111 ASP A CA 1
ATOM 871 C C . ASP A 1 111 ? 2.895 -8.978 -12.601 1.00 89.25 111 ASP A C 1
ATOM 873 O O . ASP A 1 111 ? 3.445 -9.019 -13.698 1.00 89.25 111 ASP A O 1
ATOM 877 N N . ASP A 1 112 ? 2.970 -7.902 -11.812 1.00 90.25 112 ASP A N 1
ATOM 878 C CA . ASP A 1 112 ? 3.671 -6.665 -12.157 1.00 90.25 112 ASP A CA 1
ATOM 879 C C . ASP A 1 112 ? 4.897 -6.464 -11.254 1.00 90.25 112 ASP A C 1
ATOM 881 O O . ASP A 1 112 ? 4.818 -6.591 -10.025 1.00 90.25 112 ASP A O 1
ATOM 885 N N . TYR A 1 113 ? 6.027 -6.066 -11.846 1.00 92.00 113 TYR A N 1
ATOM 886 C CA . TYR A 1 113 ? 7.204 -5.684 -11.073 1.00 92.00 113 TYR A CA 1
ATOM 887 C C . TYR A 1 113 ? 6.943 -4.408 -10.268 1.00 92.00 113 TYR A C 1
ATOM 889 O O . TYR A 1 113 ? 6.627 -3.345 -10.802 1.00 92.00 113 TYR A O 1
ATOM 897 N N . THR A 1 114 ? 7.166 -4.499 -8.960 1.00 92.94 114 THR A N 1
ATOM 898 C CA . THR A 1 114 ? 7.230 -3.354 -8.051 1.00 92.94 114 THR A CA 1
ATOM 899 C C . THR A 1 114 ? 8.378 -3.555 -7.074 1.00 92.94 114 THR A C 1
ATOM 901 O O . THR A 1 114 ? 8.749 -4.689 -6.756 1.00 92.94 114 THR A O 1
ATOM 904 N N . LEU A 1 115 ? 8.941 -2.458 -6.556 1.00 91.94 115 LEU A N 1
ATOM 905 C CA .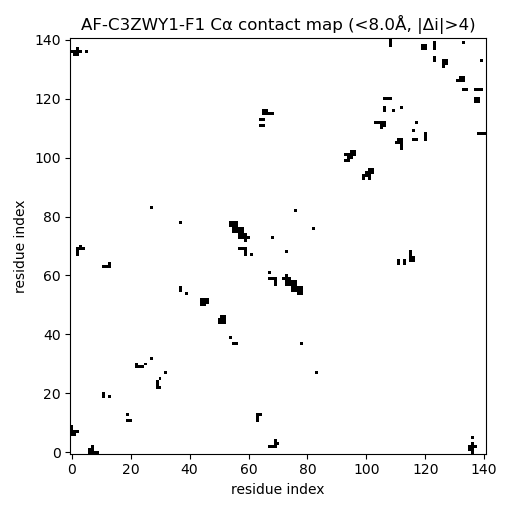 LEU A 1 115 ? 10.012 -2.543 -5.560 1.00 91.94 115 LEU A CA 1
ATOM 906 C C . LEU A 1 115 ? 9.542 -3.319 -4.322 1.00 91.94 115 LEU A C 1
ATOM 908 O O . LEU A 1 115 ? 10.247 -4.201 -3.833 1.00 91.94 115 LEU A O 1
ATOM 912 N N . THR A 1 116 ? 8.330 -3.029 -3.849 1.00 93.94 116 THR A N 1
ATOM 913 C CA . THR A 1 116 ? 7.731 -3.720 -2.706 1.00 93.94 116 THR A CA 1
ATOM 914 C C . THR A 1 116 ? 7.524 -5.207 -2.986 1.00 93.94 116 THR A C 1
ATOM 916 O O . THR A 1 116 ? 7.924 -6.027 -2.160 1.00 93.94 116 THR A O 1
ATOM 919 N N . GLY A 1 117 ? 6.986 -5.571 -4.156 1.00 94.50 117 GLY A N 1
ATOM 920 C CA . GLY A 1 117 ? 6.839 -6.970 -4.567 1.00 94.50 117 GLY A CA 1
ATOM 921 C C . GLY A 1 117 ? 8.176 -7.710 -4.579 1.00 94.50 117 GLY A C 1
ATOM 922 O O . GLY A 1 117 ? 8.316 -8.726 -3.903 1.00 94.50 117 GLY A O 1
ATOM 923 N N . CYS A 1 118 ? 9.194 -7.144 -5.233 1.00 94.38 118 CYS A N 1
ATOM 924 C CA . CYS A 1 118 ? 10.537 -7.727 -5.297 1.00 94.38 118 CYS A CA 1
ATOM 925 C C . CYS A 1 118 ? 11.149 -7.966 -3.906 1.00 94.38 118 CYS A C 1
ATOM 927 O O . CYS A 1 118 ? 11.762 -9.009 -3.665 1.00 94.38 118 CYS A O 1
ATOM 929 N N . LEU A 1 119 ? 10.996 -7.013 -2.981 1.00 93.62 119 LEU A N 1
ATOM 930 C CA . LEU A 1 119 ? 11.509 -7.147 -1.615 1.00 93.62 119 LEU A CA 1
ATOM 931 C C . LEU A 1 119 ? 10.765 -8.230 -0.826 1.00 93.62 119 LEU A C 1
ATOM 933 O O . LEU A 1 119 ? 11.400 -8.974 -0.076 1.00 93.62 119 LEU A O 1
ATOM 937 N N . LEU A 1 120 ? 9.446 -8.343 -1.003 1.00 94.31 120 LEU A N 1
ATOM 938 C CA . LEU A 1 120 ? 8.645 -9.384 -0.360 1.00 94.31 120 LEU A CA 1
ATOM 939 C C . LEU A 1 120 ? 9.022 -10.778 -0.868 1.00 94.31 120 LEU A C 1
ATOM 941 O O . LEU A 1 120 ? 9.180 -11.686 -0.054 1.00 94.31 120 LEU A O 1
ATOM 945 N N . GLU A 1 121 ? 9.223 -10.963 -2.175 1.00 94.75 121 GLU A N 1
ATOM 946 C CA . GLU A 1 121 ? 9.665 -12.255 -2.720 1.00 94.75 121 GLU A CA 1
ATOM 947 C C . GLU A 1 121 ? 11.062 -12.633 -2.239 1.00 94.75 121 GLU A C 1
ATOM 949 O O . GLU A 1 121 ? 11.276 -13.758 -1.790 1.00 94.75 121 GLU A O 1
ATOM 954 N N . CYS A 1 122 ? 11.995 -11.677 -2.261 1.00 94.31 122 CYS A N 1
ATOM 955 C CA . CYS A 1 122 ? 13.349 -11.880 -1.758 1.00 94.31 122 CYS A CA 1
ATOM 956 C C . CYS A 1 122 ? 13.336 -12.313 -0.283 1.00 94.31 122 CYS A C 1
ATOM 958 O O . CYS A 1 122 ? 13.944 -13.323 0.074 1.00 94.31 122 CYS A O 1
ATOM 960 N N . GLY A 1 123 ? 12.575 -11.607 0.562 1.00 94.50 123 GLY A N 1
ATOM 961 C CA . GLY A 1 123 ? 12.413 -11.965 1.972 1.00 94.50 123 GLY A CA 1
ATOM 962 C C . GLY A 1 123 ? 11.758 -13.334 2.166 1.00 94.50 123 GLY A C 1
ATOM 963 O O . GLY A 1 123 ? 12.198 -14.115 3.006 1.00 94.50 123 GLY A O 1
ATOM 964 N N . THR A 1 124 ? 10.752 -13.661 1.355 1.00 95.44 124 THR A N 1
ATOM 965 C CA . THR A 1 124 ? 10.069 -14.963 1.408 1.00 95.44 124 THR A CA 1
ATOM 966 C C . THR A 1 124 ? 11.012 -16.106 1.065 1.00 95.44 124 THR A C 1
ATOM 968 O O . THR A 1 124 ? 11.072 -17.090 1.803 1.00 95.44 124 THR A O 1
ATOM 971 N N . ASN A 1 125 ? 11.755 -15.980 -0.034 1.00 95.44 125 ASN A N 1
ATOM 972 C CA . ASN A 1 125 ? 12.692 -17.007 -0.474 1.00 95.44 125 ASN A CA 1
ATOM 973 C C . ASN A 1 125 ? 13.792 -17.207 0.569 1.00 95.44 125 ASN A C 1
ATOM 975 O O . ASN A 1 125 ? 14.065 -18.342 0.948 1.00 95.44 125 ASN A O 1
ATOM 979 N N . HIS A 1 126 ? 14.325 -16.117 1.127 1.00 96.00 126 HIS A N 1
ATOM 980 C CA . HIS A 1 126 ? 15.330 -16.195 2.182 1.00 96.00 126 HIS A CA 1
ATOM 981 C C . HIS A 1 126 ? 14.822 -16.934 3.431 1.00 96.00 126 HIS A C 1
ATOM 983 O O . HIS A 1 126 ? 15.479 -17.853 3.917 1.00 96.00 126 HIS A O 1
ATOM 989 N N . VAL A 1 127 ? 13.635 -16.580 3.939 1.00 96.19 127 VAL A N 1
ATOM 990 C CA . VAL A 1 127 ? 13.049 -17.244 5.118 1.00 96.19 127 VAL A CA 1
ATOM 991 C C . VAL A 1 127 ? 12.756 -18.717 4.829 1.00 96.19 127 VAL A C 1
ATOM 993 O O . VAL A 1 127 ? 13.030 -19.573 5.667 1.00 96.19 127 VAL A O 1
ATOM 996 N N . TYR A 1 128 ? 12.256 -19.037 3.636 1.00 95.81 128 TYR A N 1
ATOM 997 C CA . TYR A 1 128 ? 11.969 -20.417 3.260 1.00 95.81 128 TYR A CA 1
ATOM 998 C C . TYR A 1 128 ? 13.239 -21.270 3.146 1.00 95.81 128 TYR A C 1
ATOM 1000 O O . TYR A 1 128 ? 13.265 -22.386 3.658 1.00 95.81 128 TYR A O 1
ATOM 1008 N N . GLU A 1 129 ? 14.301 -20.747 2.533 1.00 96.56 129 GLU A N 1
ATOM 1009 C CA . GLU A 1 129 ? 15.587 -21.445 2.408 1.00 96.56 129 GLU A CA 1
ATOM 1010 C C . GLU A 1 129 ? 16.240 -21.719 3.768 1.00 96.56 129 GLU A C 1
ATOM 1012 O O . GLU A 1 129 ? 16.833 -22.780 3.959 1.00 96.56 129 GLU A O 1
ATOM 1017 N N . GLN A 1 130 ? 16.131 -20.784 4.716 1.00 97.69 130 GLN A N 1
ATOM 1018 C CA . GLN A 1 130 ? 16.758 -20.917 6.035 1.00 97.69 130 GLN A CA 1
ATOM 1019 C C . GLN A 1 130 ? 15.903 -21.701 7.041 1.00 97.69 130 GLN A C 1
ATOM 1021 O O . GLN A 1 130 ? 16.447 -22.422 7.876 1.00 97.69 130 GLN A O 1
ATOM 1026 N N . CYS A 1 131 ? 14.575 -21.560 6.992 1.00 97.19 131 CYS A N 1
ATOM 1027 C CA . CYS A 1 131 ? 13.672 -22.070 8.030 1.00 97.19 131 CYS A CA 1
ATOM 1028 C C . CYS A 1 131 ? 12.706 -23.163 7.545 1.00 97.19 131 CYS A C 1
ATOM 1030 O O . CYS A 1 131 ? 12.074 -23.816 8.373 1.00 97.19 131 CYS A O 1
ATOM 1032 N N . GLY A 1 132 ? 12.553 -23.368 6.233 1.00 95.75 132 GLY A N 1
ATOM 1033 C CA . GLY A 1 132 ? 11.632 -24.360 5.658 1.00 95.75 132 GLY A CA 1
ATOM 1034 C C . GLY A 1 132 ? 10.144 -24.009 5.787 1.00 95.75 132 GLY A C 1
ATOM 1035 O O . GLY A 1 132 ? 9.285 -24.832 5.472 1.00 95.75 132 GLY A O 1
ATOM 1036 N N . CYS A 1 133 ? 9.816 -22.799 6.244 1.00 95.12 133 CYS A N 1
ATOM 1037 C CA . CYS A 1 133 ? 8.452 -22.299 6.391 1.00 95.12 133 CYS A CA 1
ATOM 1038 C C . CYS A 1 133 ? 8.351 -20.841 5.922 1.00 95.12 133 CYS A C 1
ATOM 1040 O O . CYS A 1 133 ? 9.355 -20.199 5.620 1.00 95.12 133 CYS A O 1
ATOM 1042 N N . ARG A 1 134 ? 7.125 -20.325 5.816 1.00 93.25 134 ARG A N 1
ATOM 1043 C CA . ARG A 1 134 ? 6.845 -18.933 5.443 1.00 93.25 134 ARG A CA 1
ATOM 1044 C C . ARG A 1 134 ? 5.890 -18.328 6.460 1.00 93.25 134 ARG A C 1
ATOM 1046 O O . ARG A 1 134 ? 5.033 -19.025 7.002 1.00 93.25 134 ARG A O 1
ATOM 1053 N N . LEU A 1 135 ? 6.027 -17.028 6.696 1.00 92.12 135 LEU A N 1
ATOM 1054 C CA . LEU A 1 135 ? 5.047 -16.280 7.478 1.00 92.12 135 LEU A CA 1
ATOM 1055 C C . LEU A 1 135 ? 3.747 -16.154 6.679 1.00 92.12 135 LEU A C 1
ATOM 1057 O O . LEU A 1 135 ? 3.771 -16.055 5.456 1.00 92.12 135 LEU A O 1
ATOM 1061 N N . PHE A 1 136 ? 2.610 -16.135 7.373 1.00 91.94 136 PHE A N 1
ATOM 1062 C CA . PHE A 1 136 ? 1.280 -16.201 6.753 1.00 91.94 136 PHE A CA 1
ATOM 1063 C C . PHE A 1 136 ? 0.959 -15.037 5.797 1.00 91.94 136 PHE A C 1
ATOM 1065 O O . PHE A 1 136 ? 0.079 -15.160 4.952 1.00 91.94 136 PHE A O 1
ATOM 1072 N N . TYR A 1 137 ? 1.638 -13.898 5.949 1.00 91.56 137 TYR A N 1
ATOM 1073 C CA . TYR A 1 137 ? 1.457 -12.711 5.110 1.00 91.56 137 TYR A CA 1
ATOM 1074 C C . TYR A 1 137 ? 2.455 -12.625 3.948 1.00 91.56 137 TYR A C 1
ATOM 1076 O O . TYR A 1 137 ? 2.370 -11.703 3.138 1.00 91.56 137 TYR A O 1
ATOM 1084 N N . LEU A 1 138 ? 3.431 -13.534 3.880 1.00 93.44 138 LEU A N 1
ATOM 1085 C CA . LEU A 1 138 ? 4.416 -13.562 2.806 1.00 93.44 138 LEU A CA 1
ATOM 1086 C C . LEU A 1 138 ? 3.864 -14.317 1.584 1.00 93.44 138 LEU A C 1
ATOM 1088 O O . LEU A 1 138 ? 3.139 -15.301 1.753 1.00 93.44 138 LEU A O 1
ATOM 1092 N N . PRO A 1 139 ? 4.188 -13.876 0.355 1.00 92.38 139 PRO A N 1
ATOM 1093 C CA . PRO A 1 139 ? 3.719 -14.524 -0.867 1.00 92.38 139 PRO A CA 1
ATOM 1094 C C . PRO A 1 139 ? 4.252 -15.956 -1.005 1.00 92.38 139 PRO A C 1
ATOM 1096 O O . PRO A 1 139 ? 5.358 -16.272 -0.581 1.00 92.38 139 PRO A O 1
ATOM 1099 N N . GLY A 1 140 ? 3.478 -16.845 -1.624 1.00 87.25 140 GLY A N 1
ATOM 1100 C CA . GLY A 1 140 ? 3.900 -18.226 -1.833 1.00 87.25 140 GLY A CA 1
ATOM 1101 C C . GLY A 1 140 ? 2.786 -19.124 -2.363 1.00 87.25 140 GLY A C 1
ATOM 1102 O O . GLY A 1 140 ? 1.620 -18.896 -2.053 1.00 87.25 140 GLY A O 1
ATOM 1103 N N . LYS A 1 141 ? 3.151 -20.146 -3.146 1.00 63.03 141 LYS A N 1
ATOM 1104 C CA . LYS A 1 141 ? 2.293 -21.315 -3.414 1.00 63.03 141 LYS A CA 1
ATOM 1105 C C . LYS A 1 141 ? 2.551 -22.407 -2.387 1.00 63.03 141 LYS A C 1
ATOM 1107 O O . LYS A 1 141 ? 3.725 -22.497 -1.944 1.00 63.03 141 LYS A O 1
#

Radius of gyration: 18.19 Å; Cα contacts (8 Å, |Δi|>4): 129; chains: 1; bounding box: 40×42×47 Å

Foldseek 3Di:
DQDPVGDDDDDQAVPDVVDTDDQDDDDPVRDDDDDDDQPVVPDDFDVVVVGDPDAADWDADDDNQADDPRPPGTDGDHPPDDDDDDDDDDDDDADPPPRDPDDFDDQDQGRGDDPRSVVLSVVQVVCCVVPVDGDPRGGDD